Protein AF-A0A5J4LD57-F1 (afdb_monomer_lite)

Foldseek 3Di:
DDDPRHDQDDDQALLVVLVSCCVVVNDDHSVPDPCQPCVRDDDDPDHNVPRDDPDD

Radius of gyration: 10.62 Å; chains: 1; bounding box: 30×20×25 Å

Secondary structure (DSSP, 8-state):
-EETTEE----SSHHHHHHHHHHTTSSS-GGG--TT-TTT---SSS-TTTSPPPP-

pLDDT: mean 84.59, std 9.45, range [52.53, 92.94]

Organism: NCBI:txid285578

Structure (mmCIF, N/CA/C/O backbone):
data_AF-A0A5J4LD57-F1
#
_entry.id   AF-A0A5J4LD57-F1
#
loop_
_atom_site.group_PDB
_atom_site.id
_atom_site.type_symbol
_atom_site.label_atom_id
_atom_site.label_alt_id
_atom_site.label_comp_id
_atom_site.label_asym_id
_atom_site.label_entity_id
_atom_site.label_seq_id
_atom_site.pdbx_PDB_ins_code
_atom_site.Cartn_x
_atom_site.Cartn_y
_atom_site.Cartn_z
_atom_site.occupancy
_atom_site.B_iso_or_equiv
_atom_site.auth_seq_id
_atom_site.auth_comp_id
_atom_site.auth_asym_id
_atom_site.auth_atom_id
_atom_site.pdbx_PDB_model_num
ATOM 1 N N . MET A 1 1 ? -3.177 5.819 -3.184 1.00 85.69 1 MET A N 1
ATOM 2 C CA . MET A 1 1 ? -3.592 4.516 -2.627 1.00 85.69 1 MET A CA 1
ATOM 3 C C . MET A 1 1 ? -4.788 4.719 -1.716 1.00 85.69 1 MET A C 1
ATOM 5 O O . MET A 1 1 ? -4.839 5.717 -1.000 1.00 85.69 1 MET A O 1
ATOM 9 N N . THR A 1 2 ? -5.743 3.793 -1.751 1.00 91.62 2 THR A N 1
ATOM 10 C CA . THR A 1 2 ? -6.828 3.750 -0.768 1.00 91.62 2 THR A CA 1
ATOM 11 C C . THR A 1 2 ? -6.782 2.438 0.002 1.00 91.62 2 THR A C 1
ATOM 13 O O . THR A 1 2 ? -6.370 1.420 -0.544 1.00 91.62 2 THR A O 1
ATOM 16 N N . VAL A 1 3 ? -7.193 2.467 1.267 1.00 90.88 3 VAL A N 1
ATOM 17 C CA . VAL A 1 3 ? -7.377 1.277 2.102 1.00 90.88 3 VAL A CA 1
ATOM 18 C C . VAL A 1 3 ? -8.787 1.329 2.662 1.00 90.88 3 VAL A C 1
ATOM 20 O O . VAL A 1 3 ? -9.171 2.330 3.263 1.00 90.88 3 VAL A O 1
ATOM 23 N N . ARG A 1 4 ? -9.587 0.283 2.413 1.00 89.00 4 ARG A N 1
ATOM 24 C CA . ARG A 1 4 ? -11.014 0.237 2.795 1.00 89.00 4 ARG A CA 1
ATOM 25 C C . ARG A 1 4 ? -11.786 1.509 2.382 1.00 89.00 4 ARG A C 1
ATOM 27 O O . ARG A 1 4 ? -12.604 2.029 3.133 1.00 89.00 4 ARG A O 1
ATOM 34 N N . GLY A 1 5 ? -11.487 2.040 1.193 1.00 89.94 5 GLY A N 1
ATOM 35 C CA . GLY A 1 5 ? -12.132 3.235 0.633 1.00 89.94 5 GLY A CA 1
ATOM 36 C C . GLY A 1 5 ? -11.621 4.584 1.155 1.00 89.94 5 GLY A C 1
ATOM 37 O O . GLY A 1 5 ? -12.120 5.613 0.712 1.00 89.94 5 GLY A O 1
ATOM 38 N N . GLN A 1 6 ? -10.634 4.615 2.054 1.00 90.69 6 GLN A N 1
ATOM 39 C CA . GLN A 1 6 ? -10.037 5.855 2.565 1.00 90.69 6 GLN A CA 1
ATOM 40 C C . GLN A 1 6 ? -8.685 6.131 1.907 1.00 90.69 6 GLN A C 1
ATOM 42 O O . GLN A 1 6 ? -7.881 5.214 1.745 1.00 90.69 6 GLN A O 1
ATOM 47 N N . ILE A 1 7 ? -8.417 7.385 1.531 1.00 92.12 7 ILE A N 1
ATOM 48 C CA . ILE A 1 7 ? -7.115 7.791 0.981 1.00 92.12 7 ILE A CA 1
ATOM 49 C C . ILE A 1 7 ? -6.087 7.786 2.113 1.00 92.12 7 ILE A C 1
ATOM 51 O O . ILE A 1 7 ? -6.235 8.512 3.090 1.00 92.12 7 ILE A O 1
ATOM 55 N N . VAL A 1 8 ? -5.038 6.978 1.958 1.00 91.00 8 VAL A N 1
ATOM 56 C CA . VAL A 1 8 ? -3.961 6.832 2.958 1.00 91.00 8 VAL A CA 1
ATOM 57 C C . VAL A 1 8 ? -2.660 7.518 2.543 1.00 91.00 8 VAL A C 1
ATOM 59 O O . VAL A 1 8 ? -1.814 7.787 3.389 1.00 91.00 8 VAL A O 1
ATOM 62 N N . GLY A 1 9 ? -2.501 7.821 1.252 1.00 90.31 9 GLY A N 1
ATOM 63 C CA . GLY A 1 9 ? -1.311 8.480 0.718 1.00 90.31 9 GLY A CA 1
ATOM 64 C C . GLY A 1 9 ? -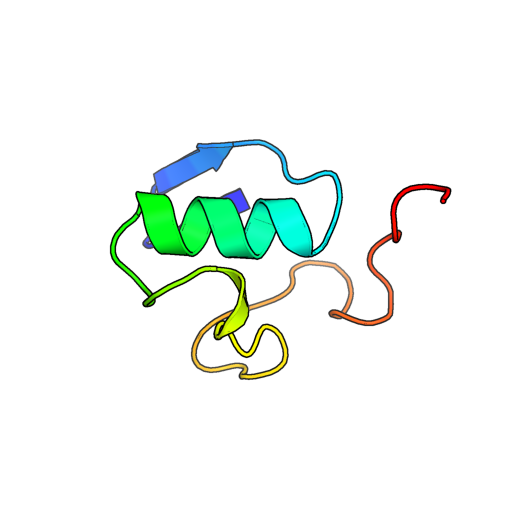0.993 8.100 -0.726 1.00 90.31 9 GLY A C 1
ATOM 65 O O . GLY A 1 9 ? -1.742 7.364 -1.386 1.00 90.31 9 GLY A O 1
ATOM 66 N N . LEU A 1 10 ? 0.131 8.621 -1.215 1.00 90.56 10 LEU A N 1
ATOM 67 C CA . LEU A 1 10 ? 0.747 8.247 -2.486 1.00 90.56 10 LEU A CA 1
ATOM 68 C C . LEU A 1 10 ? 1.894 7.271 -2.197 1.00 90.56 10 LEU A C 1
ATOM 70 O O . LEU A 1 10 ? 2.740 7.568 -1.362 1.00 90.56 10 LEU A O 1
ATOM 74 N N . ALA A 1 11 ? 1.888 6.112 -2.853 1.00 88.69 11 ALA A N 1
ATOM 75 C CA . ALA A 1 11 ? 2.955 5.122 -2.743 1.00 88.69 11 ALA A CA 1
ATOM 76 C C . ALA A 1 11 ? 3.920 5.294 -3.918 1.00 88.69 11 ALA A C 1
ATOM 78 O O . ALA A 1 11 ? 3.476 5.353 -5.066 1.00 88.69 11 ALA A O 1
ATOM 79 N N . HIS A 1 12 ? 5.218 5.358 -3.640 1.00 85.06 12 HIS A N 1
ATOM 80 C CA . HIS A 1 12 ? 6.283 5.438 -4.643 1.00 85.06 12 HIS A CA 1
ATOM 81 C C . HIS A 1 12 ? 6.959 4.085 -4.891 1.00 85.06 12 HIS A C 1
ATOM 83 O O . HIS A 1 12 ? 7.786 3.965 -5.788 1.00 85.06 12 HIS A O 1
ATOM 89 N N . GLY A 1 13 ? 6.587 3.056 -4.130 1.00 85.00 13 GLY A N 1
ATOM 90 C CA . GLY A 1 13 ? 7.062 1.693 -4.313 1.00 85.00 13 GLY A CA 1
ATOM 91 C C . GLY A 1 13 ? 6.338 0.700 -3.409 1.00 85.00 13 GLY A C 1
ATOM 92 O O . GLY A 1 13 ? 5.449 1.059 -2.636 1.00 85.00 13 GLY A O 1
ATOM 93 N N . ARG A 1 14 ? 6.751 -0.567 -3.490 1.00 87.19 14 ARG A N 1
ATOM 94 C CA . ARG A 1 14 ? 6.166 -1.690 -2.734 1.00 87.19 14 ARG A CA 1
ATOM 95 C C . ARG A 1 14 ? 6.253 -1.495 -1.214 1.00 87.19 14 ARG A C 1
ATOM 97 O O . ARG A 1 14 ? 5.283 -1.756 -0.510 1.00 87.19 14 ARG A O 1
ATOM 104 N N . GLY A 1 15 ? 7.379 -0.968 -0.725 1.00 87.31 15 GLY A N 1
ATOM 105 C CA . GLY A 1 15 ? 7.579 -0.679 0.701 1.00 87.31 15 GLY A CA 1
ATOM 106 C C . GLY A 1 15 ? 6.565 0.324 1.258 1.00 87.31 15 GLY A C 1
ATOM 107 O O . GLY A 1 15 ? 6.031 0.117 2.345 1.00 87.31 15 GLY A O 1
ATOM 108 N N . ASP A 1 16 ? 6.212 1.351 0.479 1.00 90.12 16 ASP A N 1
ATOM 109 C CA . ASP A 1 16 ? 5.198 2.326 0.891 1.00 90.12 16 ASP A CA 1
ATOM 110 C C . ASP A 1 16 ? 3.813 1.680 1.002 1.00 90.12 16 ASP A C 1
ATOM 112 O O . ASP A 1 16 ? 3.070 1.966 1.938 1.00 90.12 16 ASP A O 1
ATOM 116 N N . VAL A 1 17 ? 3.463 0.776 0.079 1.00 90.44 17 VAL A N 1
ATOM 117 C CA . VAL A 1 17 ? 2.188 0.041 0.130 1.00 90.44 17 VAL A CA 1
ATOM 118 C C . VAL A 1 17 ? 2.100 -0.800 1.403 1.00 90.44 17 VAL A C 1
ATOM 120 O O . VAL A 1 17 ? 1.090 -0.731 2.108 1.00 90.44 17 VAL A O 1
ATOM 123 N N . ALA A 1 18 ? 3.161 -1.538 1.736 1.00 91.56 18 ALA A N 1
ATOM 124 C CA . ALA A 1 18 ? 3.228 -2.319 2.968 1.00 91.56 18 ALA A CA 1
ATOM 125 C C . ALA A 1 18 ? 3.090 -1.425 4.217 1.00 91.56 18 ALA A C 1
ATOM 127 O O . ALA A 1 18 ? 2.278 -1.697 5.106 1.00 91.56 18 ALA A O 1
ATOM 128 N N . GLU A 1 19 ? 3.794 -0.293 4.252 1.00 91.94 19 GLU A N 1
ATOM 129 C CA . GLU A 1 19 ? 3.686 0.678 5.342 1.00 91.94 19 GLU A CA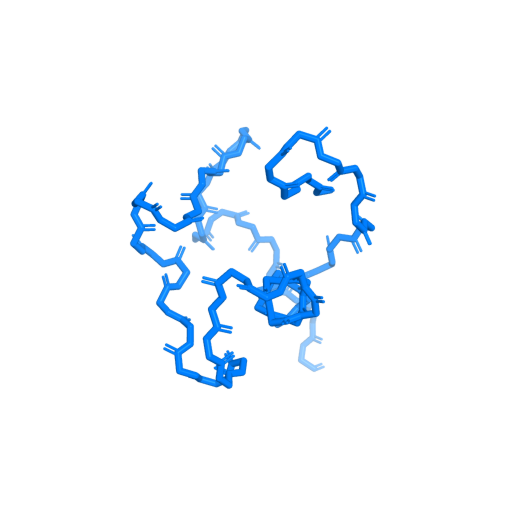 1
ATOM 130 C C . GLU A 1 19 ? 2.278 1.269 5.484 1.00 91.94 19 GLU A C 1
ATOM 132 O O . GLU A 1 19 ? 1.782 1.434 6.602 1.00 91.94 19 GLU A O 1
ATOM 137 N N . PHE A 1 20 ? 1.593 1.552 4.377 1.00 92.94 20 PHE A N 1
ATOM 138 C CA . PHE A 1 20 ? 0.219 2.044 4.417 1.00 92.94 20 PHE A CA 1
ATOM 139 C C . PHE A 1 20 ? -0.767 0.994 4.937 1.00 92.94 20 PHE A C 1
ATOM 141 O O . PHE A 1 20 ? -1.648 1.336 5.728 1.00 92.94 20 PHE A O 1
ATOM 148 N N . LEU A 1 21 ? -0.614 -0.277 4.555 1.00 91.81 21 LEU A N 1
ATOM 149 C CA . LEU A 1 21 ? -1.447 -1.370 5.069 1.00 91.81 21 LEU A CA 1
ATOM 150 C C . LEU A 1 21 ? -1.236 -1.596 6.570 1.00 91.81 21 LEU A C 1
ATOM 152 O O . LEU A 1 21 ? -2.218 -1.743 7.306 1.00 91.81 21 LEU A O 1
ATOM 156 N N . ARG A 1 22 ? 0.021 -1.556 7.031 1.00 91.25 22 ARG A N 1
ATOM 157 C CA . ARG A 1 22 ? 0.375 -1.644 8.455 1.00 91.25 22 ARG A CA 1
ATOM 158 C C . ARG A 1 22 ? -0.261 -0.507 9.252 1.00 91.25 22 ARG A C 1
ATOM 160 O O . ARG A 1 22 ? -0.930 -0.743 10.254 1.00 91.25 22 ARG A O 1
ATOM 167 N N . ARG A 1 23 ? -0.103 0.739 8.790 1.00 90.94 23 ARG A N 1
ATOM 168 C CA . ARG A 1 23 ? -0.663 1.933 9.456 1.00 90.94 23 ARG A CA 1
ATOM 169 C C . ARG A 1 23 ? -2.190 1.947 9.470 1.00 90.94 23 ARG A C 1
ATOM 171 O O . ARG A 1 23 ? -2.778 2.478 10.406 1.00 90.94 23 ARG A O 1
ATOM 178 N N . ALA A 1 24 ? -2.828 1.354 8.464 1.00 90.69 24 ALA A N 1
ATOM 179 C CA . ALA A 1 24 ? -4.278 1.200 8.404 1.00 90.69 24 ALA A CA 1
ATOM 180 C C . ALA A 1 24 ? -4.811 0.010 9.233 1.00 90.69 24 ALA A C 1
ATOM 182 O O . ALA A 1 24 ? -6.024 -0.202 9.273 1.00 90.69 24 ALA A O 1
ATOM 183 N N . GLY A 1 25 ? -3.935 -0.778 9.871 1.00 89.50 25 GLY A N 1
ATOM 184 C CA . GLY A 1 25 ? -4.314 -1.948 10.668 1.00 89.50 25 GLY A CA 1
ATOM 185 C C . GLY A 1 25 ? -4.892 -3.101 9.842 1.00 89.50 25 GLY A C 1
ATOM 186 O O . GLY A 1 25 ? -5.673 -3.896 10.362 1.00 89.50 25 GLY A O 1
ATOM 187 N N . VAL A 1 26 ? -4.569 -3.168 8.546 1.00 87.06 26 VAL A N 1
ATOM 188 C CA . VAL A 1 26 ? -5.060 -4.220 7.638 1.00 87.06 26 VAL A CA 1
ATOM 189 C C . VAL A 1 26 ? -4.146 -5.442 7.635 1.00 87.06 26 VAL A C 1
ATOM 191 O O . VAL A 1 26 ? -4.622 -6.551 7.404 1.00 87.06 26 VAL A O 1
ATOM 194 N N . ALA A 1 27 ? -2.862 -5.252 7.930 1.00 83.75 27 ALA A N 1
ATOM 195 C CA . ALA A 1 27 ? -1.869 -6.315 7.982 1.00 83.75 27 ALA A CA 1
ATOM 196 C C . ALA A 1 27 ? -0.910 -6.132 9.169 1.00 83.75 27 ALA A C 1
ATOM 198 O O . ALA A 1 27 ? -0.944 -5.110 9.859 1.00 83.75 27 ALA A O 1
ATOM 199 N N . GLY A 1 28 ? -0.089 -7.158 9.403 1.00 83.50 28 GLY A N 1
ATOM 200 C CA . GLY A 1 28 ? 0.937 -7.197 10.442 1.00 83.50 28 GLY A CA 1
ATOM 201 C C . GLY A 1 28 ? 2.170 -6.330 10.125 1.00 83.50 28 GLY A C 1
ATOM 202 O O . GLY A 1 28 ? 2.042 -5.276 9.495 1.00 83.50 28 GLY A O 1
ATOM 203 N N . PRO A 1 29 ? 3.369 -6.729 10.588 1.00 86.69 29 PRO A N 1
ATOM 204 C CA . PRO A 1 29 ? 4.622 -6.044 10.264 1.00 86.69 29 PRO A CA 1
ATOM 205 C C . PRO A 1 29 ? 4.797 -5.877 8.753 1.00 86.69 29 PRO A C 1
ATOM 207 O O . PRO A 1 29 ? 4.465 -6.785 8.001 1.00 86.69 29 PRO A O 1
ATOM 210 N N . ALA A 1 30 ? 5.323 -4.732 8.305 1.00 80.62 30 ALA A N 1
ATOM 211 C CA . ALA A 1 30 ? 5.399 -4.403 6.878 1.00 80.62 30 ALA A CA 1
ATOM 212 C C . ALA A 1 30 ? 6.248 -5.401 6.068 1.00 80.62 30 ALA A C 1
ATOM 214 O O . ALA A 1 30 ? 5.950 -5.659 4.907 1.00 80.62 30 ALA A O 1
ATOM 215 N N . GLU A 1 31 ? 7.270 -5.980 6.697 1.00 82.12 31 GLU A N 1
ATOM 216 C CA . GLU A 1 31 ? 8.152 -7.000 6.118 1.00 82.12 31 GLU A CA 1
ATOM 217 C C . GLU A 1 31 ? 7.462 -8.348 5.847 1.00 82.12 31 GLU A C 1
ATOM 219 O O . GLU A 1 31 ? 7.892 -9.073 4.955 1.00 82.12 31 GLU A O 1
ATOM 224 N N . ASP A 1 32 ? 6.354 -8.638 6.536 1.00 86.69 32 ASP A N 1
ATOM 225 C CA . ASP A 1 32 ? 5.591 -9.887 6.399 1.00 86.69 32 ASP A CA 1
ATOM 226 C C . ASP A 1 32 ? 4.389 -9.755 5.445 1.00 86.69 32 ASP A C 1
ATOM 228 O O . ASP A 1 32 ? 3.581 -10.676 5.293 1.00 86.69 32 ASP A O 1
ATOM 232 N N . ILE A 1 33 ? 4.210 -8.588 4.820 1.00 87.81 33 ILE A N 1
ATOM 233 C CA . ILE A 1 33 ? 3.046 -8.305 3.977 1.00 87.81 33 ILE A CA 1
ATOM 234 C C . ILE A 1 33 ? 3.240 -8.912 2.584 1.00 87.81 33 ILE A C 1
ATOM 236 O O . ILE A 1 33 ? 4.012 -8.408 1.768 1.00 87.81 33 ILE A O 1
ATOM 240 N N . ALA A 1 34 ? 2.454 -9.946 2.278 1.00 89.25 34 ALA A N 1
ATOM 241 C CA . ALA A 1 34 ? 2.349 -10.540 0.946 1.00 89.25 34 ALA A CA 1
ATOM 242 C C . ALA A 1 34 ? 1.559 -9.625 -0.010 1.00 89.25 34 ALA A C 1
ATOM 244 O O . ALA A 1 34 ? 0.332 -9.689 -0.099 1.00 89.25 34 ALA A O 1
ATOM 245 N N . LEU A 1 35 ? 2.263 -8.725 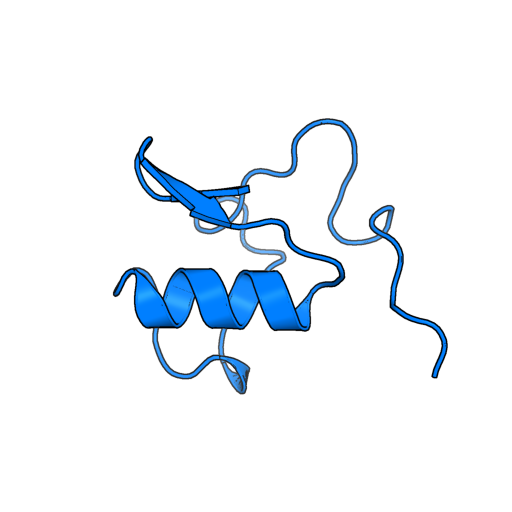-0.703 1.00 89.06 35 LEU A N 1
ATOM 246 C CA . LEU A 1 35 ? 1.670 -7.760 -1.646 1.00 89.06 35 LEU A CA 1
ATOM 247 C C . LEU A 1 35 ? 1.155 -8.390 -2.953 1.00 89.06 35 LEU A C 1
ATOM 249 O O . LEU A 1 35 ? 0.483 -7.717 -3.739 1.00 89.06 35 LEU A O 1
ATOM 253 N N . ASP A 1 36 ? 1.500 -9.650 -3.198 1.00 88.88 36 ASP A N 1
ATOM 254 C CA . ASP A 1 36 ? 1.018 -10.481 -4.297 1.00 88.88 36 ASP A CA 1
ATOM 255 C C . ASP A 1 36 ? -0.290 -11.216 -3.962 1.00 88.88 36 ASP A C 1
ATOM 257 O O . ASP A 1 36 ? -0.928 -11.737 -4.876 1.00 88.88 36 ASP A O 1
ATOM 261 N N . ASP A 1 37 ? -0.734 -11.230 -2.696 1.00 90.06 37 ASP A N 1
ATOM 262 C CA . ASP A 1 37 ? -2.034 -11.795 -2.322 1.00 90.06 37 ASP A CA 1
ATOM 263 C C . ASP A 1 37 ? -3.171 -10.872 -2.811 1.00 90.06 37 ASP A C 1
ATOM 265 O O . ASP A 1 37 ? -3.371 -9.778 -2.261 1.00 90.06 37 ASP A O 1
ATOM 269 N N . PRO A 1 38 ? -3.987 -11.302 -3.794 1.00 86.62 38 PRO A N 1
ATOM 270 C CA . PRO A 1 38 ? -5.064 -10.480 -4.341 1.00 86.62 38 PRO A CA 1
ATOM 271 C C . PRO A 1 38 ? -6.198 -10.228 -3.336 1.00 86.62 38 PRO A C 1
ATOM 273 O O . PRO A 1 38 ? -7.039 -9.359 -3.557 1.00 86.62 38 PRO A O 1
ATOM 276 N N . ARG A 1 39 ? -6.251 -10.968 -2.219 1.00 87.81 39 ARG A N 1
ATOM 277 C CA . ARG A 1 39 ? -7.195 -10.703 -1.119 1.00 87.81 39 ARG A CA 1
ATOM 278 C C . ARG A 1 39 ? -6.762 -9.511 -0.269 1.00 87.81 39 ARG A C 1
ATOM 280 O O . ARG A 1 39 ? -7.579 -8.979 0.481 1.00 87.81 39 ARG A O 1
ATOM 287 N N . LEU A 1 40 ? -5.489 -9.125 -0.358 1.00 87.88 40 LEU A N 1
ATOM 288 C CA . LEU A 1 40 ? -4.901 -8.033 0.405 1.00 87.88 40 LEU A CA 1
ATOM 289 C C . LEU A 1 40 ? -4.739 -6.771 -0.441 1.00 87.88 40 LEU A C 1
ATOM 291 O O . LEU A 1 40 ? -5.070 -5.678 0.025 1.00 87.88 40 LEU A O 1
ATOM 295 N N . VAL A 1 41 ? -4.246 -6.921 -1.674 1.00 89.75 41 VAL A N 1
ATOM 296 C CA . VAL A 1 41 ? -3.960 -5.799 -2.571 1.00 89.75 41 VAL A CA 1
ATOM 297 C C . VAL A 1 41 ? -4.607 -6.010 -3.933 1.00 89.75 41 VAL A C 1
ATOM 299 O O . VAL A 1 41 ? -4.325 -6.970 -4.641 1.00 89.75 41 VAL A O 1
ATOM 302 N N . GLU A 1 42 ? -5.428 -5.042 -4.334 1.00 89.25 42 GLU A N 1
ATOM 303 C CA . GLU A 1 42 ? -5.892 -4.899 -5.711 1.00 89.25 42 GLU A CA 1
ATOM 304 C C . GLU A 1 42 ? -5.084 -3.791 -6.398 1.00 89.2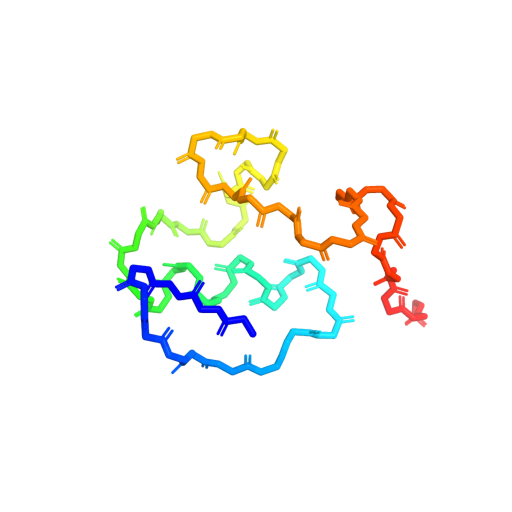5 42 GLU A C 1
ATOM 306 O O . GLU A 1 42 ? -5.168 -2.615 -6.026 1.00 89.25 42 GLU A O 1
ATOM 311 N N . TRP A 1 43 ? -4.306 -4.156 -7.417 1.00 87.50 43 TRP A N 1
ATOM 312 C CA . TRP A 1 43 ? -3.535 -3.207 -8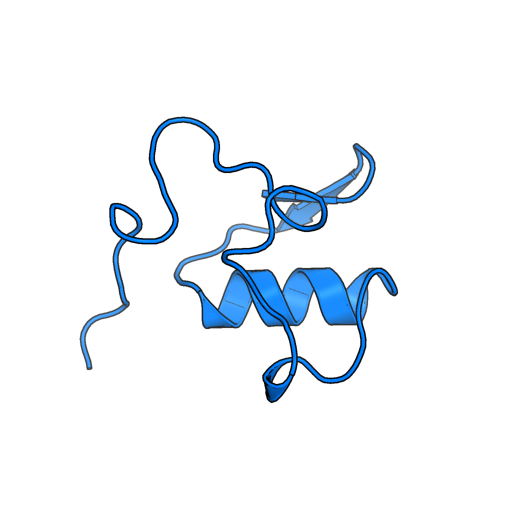.217 1.00 87.50 43 TRP A CA 1
ATOM 313 C C . TRP A 1 43 ? -4.414 -2.590 -9.311 1.00 87.50 43 TRP A C 1
ATOM 315 O O . TRP A 1 43 ? -5.065 -3.284 -10.092 1.00 87.50 43 TRP A O 1
ATOM 325 N N . ARG A 1 44 ? -4.450 -1.255 -9.375 1.00 83.94 44 ARG A N 1
ATOM 326 C CA . ARG A 1 44 ? -5.199 -0.506 -10.394 1.00 83.94 44 ARG A CA 1
ATOM 327 C C . ARG A 1 44 ? -4.244 -0.026 -11.483 1.00 83.9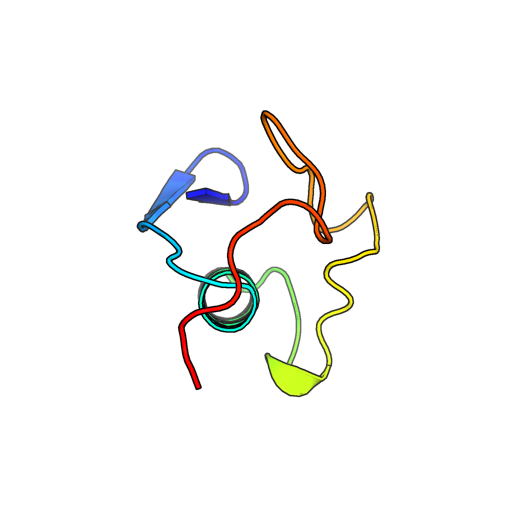4 44 ARG A C 1
ATOM 329 O O . ARG A 1 44 ? -3.359 0.773 -11.197 1.00 83.94 44 ARG A O 1
ATOM 336 N N . GLY A 1 45 ? -4.466 -0.460 -12.724 1.00 80.12 45 GLY A N 1
ATOM 337 C CA . GLY A 1 45 ? -3.694 -0.000 -13.889 1.00 80.12 45 GLY A CA 1
ATOM 338 C C . GLY A 1 45 ? -2.336 -0.686 -14.092 1.00 80.12 45 GLY A C 1
ATOM 339 O O . GLY A 1 45 ? -1.548 -0.205 -14.897 1.00 80.12 45 GLY A O 1
ATOM 340 N N . GLY A 1 46 ? -2.073 -1.789 -13.388 1.00 80.44 46 GLY A N 1
ATOM 341 C CA . GLY A 1 46 ? -0.853 -2.594 -13.486 1.00 80.44 46 GLY A CA 1
ATOM 342 C C . GLY A 1 46 ? -0.878 -3.742 -12.476 1.00 80.44 46 GLY A C 1
ATOM 343 O O . GLY A 1 46 ? -1.916 -3.993 -11.861 1.00 80.44 46 GLY A O 1
ATOM 344 N N . SER A 1 47 ? 0.256 -4.411 -12.292 1.00 81.81 47 SER A N 1
ATOM 345 C CA . SER A 1 47 ? 0.477 -5.443 -11.272 1.00 81.81 47 SER A CA 1
ATOM 346 C C . SER A 1 47 ? 1.571 -5.039 -10.274 1.00 81.81 47 SER A C 1
ATOM 348 O O . SER A 1 47 ? 2.206 -3.991 -10.415 1.00 81.81 47 SER A O 1
ATOM 350 N N . LEU A 1 48 ? 1.825 -5.895 -9.279 1.00 81.00 48 LEU A N 1
ATOM 351 C CA . LEU A 1 48 ? 2.978 -5.766 -8.384 1.00 81.00 48 LEU A CA 1
ATOM 352 C C . LEU A 1 48 ? 4.309 -5.664 -9.155 1.00 81.00 48 LEU A C 1
ATOM 354 O O . LEU A 1 48 ? 5.225 -4.971 -8.702 1.00 81.00 48 LEU A O 1
ATOM 358 N N . ASP A 1 49 ? 4.416 -6.346 -10.298 1.00 79.62 49 ASP A N 1
ATOM 359 C CA . ASP A 1 49 ? 5.618 -6.411 -11.135 1.00 79.62 49 ASP A CA 1
ATOM 360 C C . ASP A 1 49 ? 5.762 -5.218 -12.083 1.00 79.62 49 ASP A C 1
ATOM 362 O O . ASP A 1 49 ? 6.883 -4.828 -12.403 1.00 79.62 49 ASP A O 1
ATOM 366 N N . ASP A 1 50 ? 4.649 -4.588 -12.463 1.00 77.19 50 ASP A N 1
ATOM 367 C CA . ASP A 1 50 ? 4.649 -3.404 -13.333 1.00 77.19 50 ASP A CA 1
ATOM 368 C C . ASP A 1 50 ? 4.851 -2.092 -12.562 1.00 77.19 50 ASP A C 1
ATOM 370 O O . ASP A 1 50 ? 5.118 -1.047 -13.161 1.00 77.19 50 ASP A O 1
ATOM 374 N N . TRP A 1 51 ? 4.694 -2.109 -11.234 1.00 74.38 51 TRP A N 1
ATOM 375 C CA . TRP A 1 51 ? 4.859 -0.907 -10.424 1.00 74.38 51 TRP A CA 1
ATOM 376 C C . TRP A 1 51 ? 6.345 -0.577 -10.245 1.00 74.38 51 TRP A C 1
ATOM 378 O O . TRP A 1 51 ? 7.113 -1.459 -9.846 1.00 74.38 51 TRP A O 1
ATOM 388 N N . PRO A 1 52 ? 6.773 0.679 -10.486 1.00 65.25 52 PRO A N 1
ATOM 389 C CA . PRO A 1 52 ? 8.181 1.035 -10.416 1.00 65.25 52 PRO A CA 1
ATOM 390 C C . PRO A 1 52 ? 8.746 0.693 -9.036 1.00 65.25 52 PRO A C 1
ATOM 392 O O . PRO A 1 52 ? 8.237 1.138 -8.004 1.00 65.25 52 PRO A O 1
ATOM 395 N N . MET A 1 53 ? 9.818 -0.099 -9.018 1.00 57.53 53 MET A N 1
ATOM 396 C CA . MET A 1 53 ? 10.704 -0.107 -7.863 1.00 57.53 53 MET A CA 1
ATOM 397 C C . MET A 1 53 ? 11.446 1.234 -7.848 1.00 57.53 53 MET A C 1
ATOM 399 O O . MET A 1 53 ? 11.893 1.677 -8.913 1.00 57.53 53 MET A O 1
ATOM 403 N N . PRO A 1 54 ? 11.566 1.909 -6.691 1.00 54.38 54 PRO A N 1
ATOM 404 C CA . PRO A 1 54 ? 12.415 3.088 -6.605 1.00 54.38 54 PRO A CA 1
ATOM 405 C C . PRO A 1 54 ? 13.836 2.713 -7.061 1.00 54.38 54 PRO A C 1
ATOM 407 O O . PRO A 1 54 ? 14.260 1.575 -6.827 1.00 54.38 54 PRO A O 1
ATOM 410 N N . PRO A 1 55 ? 14.562 3.618 -7.745 1.00 52.53 55 PRO A N 1
ATOM 411 C CA . PRO A 1 55 ? 15.965 3.373 -8.050 1.00 52.53 55 PRO A CA 1
ATOM 412 C C . PRO A 1 55 ? 16.712 3.078 -6.743 1.00 52.53 55 PRO A C 1
ATOM 414 O O . PRO A 1 55 ? 16.438 3.720 -5.727 1.00 52.53 55 PRO A O 1
ATOM 417 N N . ALA A 1 56 ? 17.572 2.056 -6.793 1.00 58.47 56 ALA A N 1
ATOM 418 C CA . ALA A 1 56 ? 18.364 1.569 -5.664 1.00 58.47 56 ALA A CA 1
ATOM 419 C C . ALA A 1 56 ? 19.197 2.672 -4.995 1.00 58.47 56 ALA A C 1
ATOM 421 O O . ALA A 1 56 ? 19.661 3.585 -5.720 1.00 58.47 56 ALA A O 1
#

Sequence (56 aa):
MTVRGQIVGLAHGRGDVAEFLRRAGVAGPAEDIALDDPRLVEWRGGSLDDWPMPPA